Protein AF-A0A4U8SG34-F1 (afdb_monomer_lite)

Foldseek 3Di:
DVVVVVVVVVVVCVVCVVVCQCPDCPHPNNVVVVVVVVVVLVVQLVVLVVQLVVLVVVLVVLVVVVVVCVVPPVPVCVVCVVVSVVVNVVSVVSNVVSVVSD

pLDDT: mean 81.45, std 9.04, range [54.28, 91.81]

Secondary structure (DSSP, 8-state):
-HHHHHHHHHHHHHHHHHHHHHHSTTSHHHHHHHHHHHHHHHHHHHHHHHHHHHHHHHHHHHHHHHHHHHHH-HHHHHHTHHHHHHHHHHHHHHHHHHHHH-

Structure (mmCIF, N/CA/C/O backbone):
data_AF-A0A4U8SG34-F1
#
_entry.id   AF-A0A4U8SG34-F1
#
loop_
_atom_site.group_PDB
_atom_site.id
_atom_site.type_symbol
_atom_site.label_atom_id
_atom_site.label_alt_id
_atom_site.label_comp_id
_atom_site.label_asym_id
_atom_site.label_entity_id
_atom_site.label_seq_id
_atom_site.pdbx_PDB_ins_code
_atom_site.Cartn_x
_atom_site.Cartn_y
_atom_site.Cartn_z
_atom_site.occupancy
_atom_site.B_iso_or_equiv
_atom_site.auth_seq_id
_atom_site.auth_comp_id
_atom_site.auth_asym_id
_atom_site.auth_atom_id
_atom_site.pdbx_PDB_model_num
ATOM 1 N N . MET A 1 1 ? 45.238 21.003 -37.974 1.00 54.28 1 MET A N 1
ATOM 2 C CA . MET A 1 1 ? 44.381 21.051 -36.763 1.00 54.28 1 MET A CA 1
ATOM 3 C C . MET A 1 1 ? 43.130 20.172 -36.872 1.00 54.28 1 MET A C 1
ATOM 5 O O . MET A 1 1 ? 42.900 19.390 -35.958 1.00 54.28 1 MET A O 1
ATOM 9 N N . LEU A 1 2 ? 42.389 20.201 -37.993 1.00 60.09 2 LEU A N 1
ATOM 10 C CA . LEU A 1 2 ? 41.165 19.399 -38.204 1.00 60.09 2 LEU A CA 1
ATOM 11 C C . LEU A 1 2 ? 41.319 17.884 -37.970 1.00 60.09 2 LEU A C 1
ATOM 13 O O . LEU A 1 2 ? 40.472 17.285 -37.318 1.00 60.09 2 LEU A O 1
ATOM 17 N N . LYS A 1 3 ? 42.415 17.267 -38.438 1.00 61.22 3 LYS A N 1
ATOM 18 C CA . LYS A 1 3 ? 42.637 15.812 -38.295 1.00 61.22 3 LYS A CA 1
ATOM 19 C C . LYS A 1 3 ? 42.696 15.339 -36.833 1.00 61.22 3 LYS A C 1
ATOM 21 O O . LYS A 1 3 ? 42.204 14.262 -36.528 1.00 61.22 3 LYS A O 1
ATOM 26 N N . LYS A 1 4 ? 43.241 16.150 -35.913 1.00 65.25 4 LYS A N 1
ATOM 27 C CA . LYS A 1 4 ? 43.287 15.819 -34.473 1.00 65.25 4 LYS A CA 1
ATOM 28 C C . LYS A 1 4 ? 41.912 15.926 -33.809 1.00 65.25 4 LYS A C 1
ATOM 30 O O . LYS A 1 4 ? 41.624 15.161 -32.897 1.00 65.25 4 LYS A O 1
ATOM 35 N N . ILE A 1 5 ? 41.077 16.860 -34.261 1.00 72.00 5 ILE A N 1
ATOM 36 C CA . ILE A 1 5 ? 39.708 17.040 -33.757 1.00 72.00 5 ILE A CA 1
ATOM 37 C C . ILE A 1 5 ? 38.822 15.891 -34.244 1.00 72.00 5 ILE A C 1
ATOM 39 O O . ILE A 1 5 ? 38.146 15.269 -33.434 1.00 72.00 5 ILE A O 1
ATOM 43 N N . TRP A 1 6 ? 38.919 15.528 -35.525 1.00 74.06 6 TRP A N 1
ATOM 44 C CA . TRP A 1 6 ? 38.229 14.362 -36.083 1.00 74.06 6 TRP A CA 1
ATOM 45 C C . TRP A 1 6 ? 38.628 13.054 -35.398 1.00 74.06 6 TRP A C 1
ATOM 47 O O . TRP A 1 6 ? 37.767 12.240 -35.077 1.00 74.06 6 TRP A O 1
ATOM 57 N N . PHE A 1 7 ? 39.916 12.882 -35.093 1.00 77.88 7 PHE A N 1
ATOM 58 C CA . PHE A 1 7 ? 40.383 11.715 -34.352 1.00 77.88 7 PHE A CA 1
ATOM 59 C C . PHE A 1 7 ? 39.781 11.655 -32.940 1.00 77.88 7 PHE A C 1
ATOM 61 O O . PHE A 1 7 ? 39.258 10.615 -32.551 1.00 77.88 7 PHE A O 1
ATOM 68 N N . LYS A 1 8 ? 39.768 12.779 -32.206 1.00 74.31 8 LYS A N 1
ATOM 69 C CA . LYS A 1 8 ? 39.152 12.867 -30.871 1.00 74.31 8 LYS A CA 1
ATOM 70 C C . LYS A 1 8 ? 37.652 12.573 -30.889 1.00 74.31 8 LYS A C 1
ATOM 72 O O . LYS A 1 8 ? 37.189 11.847 -30.021 1.00 74.31 8 LYS A O 1
ATOM 77 N N . VAL A 1 9 ? 36.914 13.091 -31.872 1.00 78.25 9 VAL A N 1
ATOM 78 C CA . VAL A 1 9 ? 35.473 12.820 -32.019 1.00 78.25 9 VAL A CA 1
ATOM 79 C C . VAL A 1 9 ? 35.227 11.350 -32.361 1.00 78.25 9 VAL A C 1
ATOM 81 O O . VAL A 1 9 ? 34.366 10.730 -31.744 1.00 78.25 9 VAL A O 1
ATOM 84 N N . SER A 1 10 ? 36.021 10.759 -33.264 1.00 74.88 10 SER A N 1
ATOM 85 C CA . SER A 1 10 ? 35.892 9.331 -33.589 1.00 74.88 10 SER A CA 1
ATOM 86 C C . SER A 1 10 ? 36.197 8.435 -32.388 1.00 74.88 10 SER A C 1
ATOM 88 O O . SER A 1 10 ? 35.493 7.460 -32.164 1.00 74.88 10 SER A O 1
ATOM 90 N N . LEU A 1 11 ? 37.185 8.807 -31.566 1.00 77.00 11 LEU A N 1
ATOM 91 C CA . LEU A 1 11 ? 37.582 8.052 -30.381 1.00 77.00 11 LEU A CA 1
ATOM 92 C C . LEU A 1 11 ? 36.519 8.149 -29.279 1.00 77.00 11 LEU A C 1
ATOM 94 O O . LEU A 1 11 ? 36.226 7.158 -28.619 1.00 77.00 11 LEU A O 1
ATOM 98 N N . LEU A 1 12 ? 35.869 9.308 -29.142 1.00 76.38 12 LEU A N 1
ATOM 99 C CA . LEU A 1 12 ? 34.709 9.483 -28.266 1.00 76.38 12 LEU A CA 1
ATOM 100 C C . LEU A 1 12 ? 33.528 8.615 -28.719 1.00 76.38 12 LEU A C 1
ATOM 102 O O . LEU A 1 12 ? 32.886 7.980 -27.890 1.00 76.38 12 LEU A O 1
ATOM 106 N N . PHE A 1 13 ? 33.269 8.532 -30.024 1.00 76.56 13 PHE A N 1
ATOM 107 C CA . PHE A 1 13 ? 32.223 7.662 -30.564 1.00 76.56 13 PHE A CA 1
A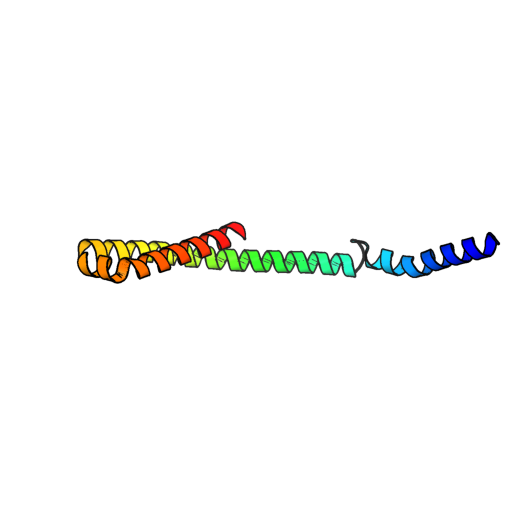TOM 108 C C . PHE A 1 13 ? 32.531 6.178 -30.320 1.00 76.56 13 PHE A C 1
ATOM 110 O O . PHE A 1 13 ? 31.665 5.437 -29.868 1.00 76.56 13 PHE A O 1
ATOM 117 N N . LEU A 1 14 ? 33.778 5.759 -30.542 1.00 75.44 14 LEU A N 1
ATOM 118 C CA . LEU A 1 14 ? 34.221 4.370 -30.387 1.00 75.44 14 LEU A CA 1
ATOM 119 C C . LEU A 1 14 ? 34.164 3.897 -28.926 1.00 75.44 14 LEU A C 1
ATOM 121 O O . LEU A 1 14 ? 33.798 2.757 -28.663 1.00 75.44 14 LEU A O 1
ATOM 125 N N . VAL A 1 15 ? 34.459 4.784 -27.971 1.00 75.62 15 VAL A N 1
ATOM 126 C CA . VAL A 1 15 ? 34.377 4.486 -26.530 1.00 75.62 15 VAL A CA 1
ATOM 127 C C . VAL A 1 15 ? 32.930 4.454 -26.022 1.00 75.62 15 VAL A C 1
ATOM 129 O O . VAL A 1 15 ? 32.621 3.684 -25.117 1.00 75.62 15 VAL A O 1
ATOM 132 N N . ASN A 1 16 ? 32.023 5.244 -26.605 1.00 71.62 16 ASN A N 1
ATOM 133 C CA . ASN A 1 16 ? 30.615 5.290 -26.186 1.00 71.62 16 ASN A CA 1
ATOM 134 C C . ASN A 1 16 ? 29.711 4.289 -26.927 1.00 71.62 16 ASN A C 1
ATOM 136 O O . ASN A 1 16 ? 28.605 4.010 -26.470 1.00 71.62 16 ASN A O 1
ATOM 140 N N . MET A 1 17 ? 30.167 3.712 -28.040 1.00 70.00 17 MET A N 1
ATOM 141 C CA . MET A 1 17 ? 29.405 2.730 -28.817 1.00 70.00 17 MET A CA 1
ATOM 142 C C . MET A 1 17 ? 29.061 1.449 -28.027 1.00 70.00 17 MET A C 1
ATOM 144 O O . MET A 1 17 ? 27.914 1.012 -28.117 1.00 70.00 17 MET A O 1
ATOM 148 N N . PRO A 1 18 ? 29.959 0.866 -27.202 1.00 68.94 18 PRO A N 1
ATOM 149 C CA . PRO A 1 18 ? 29.610 -0.268 -26.348 1.00 68.94 18 PRO A CA 1
ATOM 150 C C . PRO A 1 18 ? 28.547 0.105 -25.311 1.00 68.94 18 PRO A C 1
ATOM 152 O O . PRO A 1 18 ? 27.582 -0.629 -25.143 1.00 68.94 18 PRO A O 1
ATOM 155 N N . LEU A 1 19 ? 28.666 1.273 -24.669 1.00 68.12 19 LEU A N 1
ATOM 156 C CA . LEU A 1 19 ? 27.670 1.779 -23.715 1.00 68.12 19 LEU A CA 1
ATOM 157 C C . LEU A 1 19 ? 26.294 1.953 -24.367 1.00 68.12 19 LEU A C 1
ATOM 159 O O . LEU A 1 19 ? 25.294 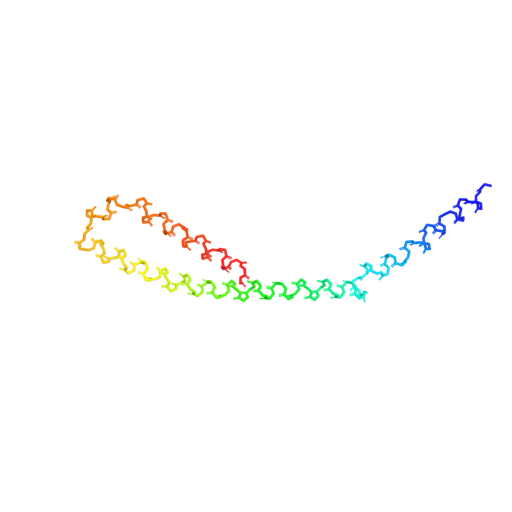1.534 -23.796 1.00 68.12 19 LEU A O 1
ATOM 163 N N . ALA A 1 20 ? 26.242 2.503 -25.581 1.00 69.19 20 ALA A N 1
ATOM 164 C CA . ALA A 1 20 ? 25.002 2.635 -26.340 1.00 69.19 20 ALA A CA 1
ATOM 165 C C . ALA A 1 20 ? 24.410 1.270 -26.741 1.00 69.19 20 ALA A C 1
ATOM 167 O O . ALA A 1 20 ? 23.197 1.086 -26.674 1.00 69.19 20 ALA A O 1
ATOM 168 N N . LEU A 1 21 ? 25.251 0.294 -27.098 1.00 64.56 21 LEU A N 1
ATOM 169 C CA . LEU A 1 21 ? 24.830 -1.074 -27.420 1.00 64.56 21 LEU A CA 1
ATOM 170 C C . LEU A 1 21 ? 24.342 -1.853 -26.193 1.00 64.56 21 LEU A C 1
ATOM 172 O O . LEU A 1 21 ? 23.417 -2.641 -26.331 1.00 64.56 21 LEU A O 1
ATOM 176 N N . PHE A 1 22 ? 24.910 -1.625 -25.005 1.00 64.62 22 PHE A N 1
ATOM 177 C CA . PHE A 1 22 ? 24.457 -2.226 -23.741 1.00 64.62 22 PHE A CA 1
ATOM 178 C C . PHE A 1 22 ? 23.281 -1.484 -23.092 1.00 64.62 22 PHE A C 1
ATOM 180 O O . PHE A 1 22 ? 22.597 -2.051 -22.249 1.00 64.62 22 PHE A O 1
ATOM 187 N N . ALA A 1 23 ? 23.035 -0.228 -23.465 1.00 62.69 23 ALA A N 1
ATOM 188 C CA . ALA A 1 23 ? 21.870 0.539 -23.026 1.00 62.69 23 ALA A CA 1
ATOM 189 C C . ALA A 1 23 ? 20.673 0.406 -23.983 1.00 62.69 23 ALA A C 1
ATOM 191 O O . ALA A 1 23 ? 19.556 0.781 -23.629 1.00 62.69 23 ALA A O 1
ATOM 192 N N . ALA A 1 24 ? 20.880 -0.122 -25.193 1.00 66.19 24 ALA A N 1
ATOM 193 C CA . ALA A 1 24 ? 19.802 -0.394 -26.132 1.00 66.19 24 ALA A CA 1
ATOM 194 C C . ALA A 1 24 ? 18.826 -1.427 -25.546 1.00 66.19 24 ALA A C 1
ATOM 196 O O . ALA A 1 24 ? 19.240 -2.403 -24.922 1.00 66.19 24 ALA A O 1
ATOM 197 N N . ASN A 1 25 ? 17.526 -1.240 -25.778 1.00 58.69 25 ASN A N 1
ATOM 198 C CA . ASN A 1 25 ? 16.473 -2.089 -25.206 1.00 58.69 25 ASN A CA 1
ATOM 199 C C . ASN A 1 25 ? 16.597 -3.575 -25.607 1.00 58.69 25 ASN A C 1
ATOM 201 O O . ASN A 1 25 ? 16.153 -4.459 -24.883 1.00 58.69 25 ASN A O 1
ATOM 205 N N . ASP A 1 26 ? 17.240 -3.849 -26.746 1.00 63.78 26 ASP A N 1
ATOM 206 C CA . ASP A 1 26 ? 17.459 -5.199 -27.279 1.00 63.78 26 ASP A CA 1
ATOM 207 C C . ASP A 1 26 ? 18.731 -5.884 -26.726 1.00 63.78 26 ASP A C 1
ATOM 209 O O . ASP A 1 26 ? 19.008 -7.057 -26.993 1.00 63.78 26 ASP A O 1
ATOM 213 N N . SER A 1 27 ? 19.512 -5.152 -25.927 1.00 70.44 27 SER A N 1
ATOM 214 C CA . SER A 1 27 ? 20.690 -5.662 -25.228 1.00 70.44 27 SER A CA 1
ATOM 215 C C . SER A 1 27 ? 20.308 -6.557 -24.046 1.00 70.44 27 SER A C 1
ATOM 217 O O . SER A 1 27 ? 19.193 -6.495 -23.527 1.00 70.44 27 SER A O 1
ATOM 219 N N . ALA A 1 28 ? 21.257 -7.363 -23.564 1.00 72.38 28 ALA A N 1
ATOM 220 C CA . ALA A 1 28 ? 21.047 -8.214 -22.391 1.00 72.38 28 ALA A CA 1
ATOM 221 C C . ALA A 1 28 ? 20.603 -7.421 -21.142 1.00 72.38 28 ALA A C 1
ATOM 223 O O . ALA A 1 28 ? 19.769 -7.899 -20.379 1.00 72.38 28 ALA A O 1
ATOM 224 N N . LEU A 1 29 ? 21.107 -6.194 -20.964 1.00 73.44 29 LEU A N 1
ATOM 225 C CA . LEU A 1 29 ? 20.744 -5.304 -19.855 1.00 73.44 29 LEU A CA 1
ATOM 226 C C . LEU A 1 29 ? 19.350 -4.686 -20.031 1.00 73.44 29 LEU A C 1
ATOM 228 O O . LEU A 1 29 ? 18.600 -4.606 -19.061 1.00 73.44 29 LEU A O 1
ATOM 232 N N . GLY A 1 30 ? 18.983 -4.296 -21.256 1.00 72.00 30 GLY A N 1
ATOM 233 C CA . GLY A 1 30 ? 17.638 -3.804 -21.577 1.00 72.00 30 GLY A CA 1
ATOM 234 C C . GLY A 1 30 ? 16.566 -4.876 -21.370 1.00 72.00 30 GLY A C 1
ATOM 235 O O . GLY A 1 30 ? 15.560 -4.629 -20.706 1.00 72.00 30 GLY A O 1
ATOM 236 N N . LYS A 1 31 ? 16.834 -6.103 -21.834 1.00 79.25 31 LYS A N 1
ATOM 237 C CA . LYS A 1 31 ? 15.958 -7.269 -21.628 1.00 79.25 31 LYS A CA 1
ATOM 238 C C . LYS A 1 31 ? 15.843 -7.652 -20.159 1.00 79.25 31 LYS A C 1
ATOM 240 O O . LYS A 1 31 ? 14.732 -7.871 -19.690 1.00 79.25 31 LYS A O 1
ATOM 245 N N . PHE A 1 32 ? 16.956 -7.669 -19.423 1.00 78.06 32 PHE A N 1
ATOM 246 C CA . PHE A 1 32 ? 16.941 -7.919 -17.981 1.00 78.06 32 PHE A CA 1
ATOM 247 C C . PHE A 1 32 ? 16.124 -6.864 -17.231 1.00 78.06 32 PHE A C 1
ATOM 249 O O . PHE A 1 32 ? 15.288 -7.218 -16.408 1.00 78.06 32 PHE A O 1
ATOM 256 N N . LYS A 1 33 ? 16.310 -5.576 -17.544 1.00 79.75 33 LYS A N 1
ATOM 257 C CA . LYS A 1 33 ? 15.529 -4.492 -16.940 1.00 79.75 33 LYS A CA 1
ATOM 258 C C . LYS A 1 33 ? 14.037 -4.631 -17.252 1.00 79.75 33 LYS A C 1
ATOM 260 O O . LYS A 1 33 ? 13.233 -4.541 -16.334 1.00 79.75 33 LYS A O 1
ATOM 265 N N . GLY A 1 34 ? 13.672 -4.898 -18.506 1.00 80.94 34 GLY A N 1
ATOM 266 C CA . GLY A 1 34 ? 12.273 -5.086 -18.898 1.00 80.94 34 GLY A CA 1
ATOM 267 C C . GLY A 1 34 ? 11.623 -6.300 -18.226 1.00 80.94 34 GLY A C 1
ATOM 268 O O . GLY A 1 34 ? 10.494 -6.206 -17.751 1.00 80.94 34 GLY A O 1
ATOM 269 N N . GLN A 1 35 ? 12.342 -7.423 -18.122 1.00 84.06 35 GLN A N 1
ATOM 270 C CA . GLN A 1 35 ? 11.872 -8.608 -17.396 1.00 84.06 35 GLN A CA 1
ATOM 271 C C . GLN A 1 35 ? 11.747 -8.347 -15.894 1.00 84.06 35 GLN A C 1
ATOM 273 O O . GLN A 1 35 ? 10.750 -8.733 -15.297 1.00 84.06 35 GLN A O 1
ATOM 278 N N . PHE A 1 36 ? 12.715 -7.654 -15.295 1.00 83.69 36 PHE A N 1
ATOM 279 C CA . PHE A 1 36 ? 12.670 -7.274 -13.886 1.00 83.69 36 PHE A CA 1
ATOM 280 C C . PHE A 1 36 ? 11.489 -6.347 -13.585 1.00 83.69 36 PHE A C 1
ATOM 282 O O . PHE A 1 36 ? 10.750 -6.594 -12.639 1.00 83.69 36 PHE A O 1
ATOM 289 N N . GLU A 1 37 ? 11.273 -5.311 -14.398 1.00 86.25 37 GLU A N 1
ATOM 290 C CA . GLU A 1 37 ? 10.126 -4.409 -14.248 1.00 86.25 37 GLU A CA 1
ATOM 291 C C . GLU A 1 37 ? 8.804 -5.169 -14.397 1.00 86.25 37 GLU A C 1
ATOM 293 O O . GLU A 1 37 ? 7.907 -4.985 -13.581 1.00 86.25 37 GLU A O 1
ATOM 298 N N . THR A 1 38 ? 8.715 -6.087 -15.364 1.00 87.25 38 THR A N 1
ATOM 299 C CA . THR A 1 38 ? 7.527 -6.932 -15.563 1.00 87.25 38 THR A CA 1
ATOM 300 C C . THR A 1 38 ? 7.253 -7.816 -14.346 1.00 87.25 38 THR A C 1
ATOM 302 O O . THR A 1 38 ? 6.130 -7.848 -13.853 1.00 87.25 38 THR A O 1
ATOM 305 N N . GLU A 1 39 ? 8.271 -8.496 -13.819 1.00 85.88 39 GLU A N 1
ATOM 306 C CA . GLU A 1 39 ? 8.118 -9.394 -12.670 1.00 85.88 39 GLU A CA 1
ATOM 307 C C . GLU A 1 39 ? 7.768 -8.628 -11.388 1.00 85.88 39 GLU A C 1
ATOM 309 O O . GLU A 1 39 ? 6.924 -9.064 -10.603 1.00 85.88 39 GLU A O 1
ATOM 314 N N . VAL A 1 40 ? 8.370 -7.450 -11.191 1.00 85.62 40 VAL A N 1
ATOM 315 C CA . VAL A 1 40 ? 8.042 -6.553 -10.076 1.00 85.62 40 VAL A CA 1
ATOM 316 C C . VAL A 1 40 ? 6.604 -6.057 -10.189 1.00 85.62 40 VAL A C 1
ATOM 318 O O . VAL A 1 40 ? 5.886 -6.077 -9.190 1.00 85.62 40 VAL A O 1
ATOM 321 N N . THR A 1 41 ? 6.154 -5.645 -11.377 1.00 88.19 41 THR A N 1
ATOM 322 C CA . THR A 1 41 ? 4.766 -5.213 -11.592 1.00 88.19 41 THR A CA 1
ATOM 323 C C . THR A 1 41 ? 3.780 -6.358 -11.376 1.00 88.19 41 THR A C 1
ATOM 325 O O . THR A 1 41 ? 2.783 -6.155 -10.687 1.00 88.19 41 THR A O 1
ATOM 328 N N . ASN A 1 42 ? 4.073 -7.561 -11.873 1.00 87.31 42 ASN A N 1
ATOM 329 C CA . ASN A 1 42 ? 3.227 -8.739 -11.665 1.00 87.31 42 ASN A CA 1
ATOM 330 C C . ASN A 1 42 ? 3.134 -9.102 -10.179 1.00 87.31 42 ASN A C 1
ATOM 332 O O . ASN A 1 42 ? 2.039 -9.238 -9.644 1.00 87.31 42 ASN A O 1
ATOM 336 N N . THR A 1 43 ? 4.271 -9.152 -9.480 1.00 84.94 43 THR A N 1
ATOM 337 C CA . THR A 1 43 ? 4.312 -9.435 -8.037 1.00 84.94 43 THR A CA 1
ATOM 338 C C . THR A 1 43 ? 3.557 -8.371 -7.237 1.00 84.94 43 THR A C 1
ATOM 340 O O . THR A 1 43 ? 2.818 -8.690 -6.306 1.00 84.94 43 THR A O 1
ATOM 343 N N . ALA A 1 44 ? 3.719 -7.093 -7.592 1.00 82.69 44 ALA A N 1
ATOM 344 C CA . ALA A 1 44 ? 2.998 -6.001 -6.946 1.00 82.69 44 ALA A CA 1
ATOM 345 C C . ALA A 1 44 ? 1.483 -6.101 -7.180 1.00 82.69 44 ALA A C 1
ATOM 347 O O . ALA A 1 44 ? 0.715 -5.879 -6.243 1.00 82.69 44 ALA A O 1
ATOM 348 N N . SER A 1 45 ? 1.063 -6.472 -8.392 1.00 87.06 45 SER A N 1
ATOM 349 C CA . SER A 1 45 ? -0.343 -6.680 -8.749 1.00 87.06 45 SER A CA 1
ATOM 350 C C . SER A 1 45 ? -0.953 -7.868 -7.995 1.00 87.06 45 SER A C 1
ATOM 352 O O . SER A 1 45 ? -2.030 -7.737 -7.413 1.00 87.06 45 SER A O 1
ATOM 354 N N . ASP A 1 46 ? -0.232 -8.986 -7.886 1.00 87.62 46 ASP A N 1
ATOM 355 C CA . ASP A 1 46 ? -0.674 -10.161 -7.126 1.00 87.62 46 ASP A CA 1
ATOM 356 C C . ASP A 1 46 ? -0.850 -9.840 -5.638 1.00 87.62 46 ASP A C 1
ATOM 358 O O . ASP A 1 46 ? -1.889 -10.141 -5.041 1.00 87.62 46 ASP A O 1
ATOM 362 N N . ILE A 1 47 ? 0.129 -9.158 -5.032 1.00 86.81 47 ILE A N 1
ATOM 363 C CA . ILE A 1 47 ? 0.038 -8.714 -3.635 1.00 86.81 47 ILE A CA 1
ATOM 364 C C . ILE A 1 47 ? -1.138 -7.751 -3.460 1.00 86.81 47 ILE A C 1
ATOM 366 O O . ILE A 1 47 ? -1.909 -7.886 -2.506 1.00 86.81 47 ILE A O 1
ATOM 370 N N . ALA A 1 48 ? -1.311 -6.796 -4.374 1.00 86.88 48 ALA A N 1
ATOM 371 C CA . ALA A 1 48 ? -2.425 -5.860 -4.326 1.00 86.88 48 ALA A CA 1
ATOM 372 C C . ALA A 1 48 ? -3.775 -6.581 -4.414 1.00 86.88 48 ALA A C 1
ATOM 374 O O . ALA A 1 48 ? -4.675 -6.273 -3.632 1.00 86.88 48 ALA A O 1
ATOM 375 N N . SER A 1 49 ? -3.896 -7.590 -5.281 1.00 87.56 49 SER A N 1
ATOM 376 C CA . SER A 1 49 ? -5.078 -8.449 -5.409 1.00 87.56 49 SER A CA 1
ATOM 377 C C . SER A 1 49 ? -5.415 -9.158 -4.097 1.00 87.56 49 SER A C 1
ATOM 379 O O . SER A 1 49 ? -6.548 -9.069 -3.609 1.00 87.56 49 SER A O 1
ATOM 381 N N . MET A 1 50 ? -4.420 -9.772 -3.451 1.00 87.62 50 MET A N 1
ATOM 382 C CA . MET A 1 50 ? -4.600 -10.419 -2.147 1.00 87.62 50 MET A CA 1
ATOM 383 C C . MET A 1 50 ? -5.040 -9.425 -1.066 1.00 87.62 50 MET A C 1
ATOM 385 O O . MET A 1 50 ? -5.973 -9.704 -0.307 1.00 87.62 50 MET A O 1
ATOM 389 N N . VAL A 1 51 ? -4.409 -8.248 -1.012 1.00 88.38 51 VAL A N 1
ATOM 390 C CA . VAL A 1 51 ? -4.763 -7.184 -0.061 1.00 88.38 51 VAL A CA 1
ATOM 391 C C . VAL A 1 51 ? -6.183 -6.680 -0.311 1.00 88.38 51 VAL A C 1
ATOM 393 O O . VAL A 1 51 ? -6.941 -6.523 0.643 1.00 88.38 51 VAL A O 1
ATOM 396 N N . ASN A 1 52 ? -6.586 -6.481 -1.565 1.00 88.88 52 ASN A N 1
ATOM 397 C CA . ASN A 1 52 ? -7.928 -6.018 -1.908 1.00 88.88 52 ASN A CA 1
ATOM 398 C C . ASN A 1 52 ? -9.010 -7.006 -1.444 1.00 88.88 52 ASN A C 1
ATOM 400 O O . ASN A 1 52 ? -10.012 -6.592 -0.855 1.00 88.88 52 ASN A O 1
ATOM 404 N N . ILE A 1 53 ? -8.801 -8.311 -1.649 1.00 88.94 53 ILE A N 1
ATOM 405 C CA . ILE A 1 53 ? -9.724 -9.353 -1.168 1.00 88.94 53 ILE A CA 1
ATOM 406 C C . ILE A 1 53 ? -9.802 -9.324 0.362 1.00 88.94 53 ILE A C 1
ATOM 408 O O . ILE A 1 53 ? -10.897 -9.282 0.927 1.00 88.94 53 ILE A O 1
ATOM 412 N N . PHE A 1 54 ? -8.655 -9.287 1.040 1.00 88.88 54 PHE A N 1
ATOM 413 C CA . PHE A 1 54 ? -8.586 -9.262 2.500 1.00 88.88 54 PHE A CA 1
ATOM 414 C C . PHE A 1 54 ? -9.290 -8.036 3.098 1.00 88.88 54 PHE A C 1
ATOM 416 O O . PHE A 1 54 ? -10.129 -8.165 3.992 1.00 88.88 54 PHE A O 1
ATOM 423 N N . VAL A 1 55 ? -9.006 -6.847 2.563 1.00 90.69 55 VAL A N 1
ATOM 424 C CA . VAL A 1 55 ? -9.615 -5.587 3.003 1.00 90.69 55 VAL A CA 1
ATOM 425 C C . VAL A 1 55 ? -11.107 -5.560 2.701 1.00 90.69 55 VAL A C 1
ATOM 427 O O . VAL A 1 55 ? -11.868 -5.052 3.517 1.00 90.69 55 VAL A O 1
ATOM 430 N N . SER A 1 56 ? -11.553 -6.144 1.587 1.00 87.44 56 SER A N 1
ATOM 431 C CA . SER A 1 56 ? -12.982 -6.239 1.269 1.00 87.44 56 SER A CA 1
ATOM 432 C C . SER A 1 56 ? -13.729 -7.092 2.298 1.00 87.44 56 SER A C 1
ATOM 434 O O . SER A 1 56 ? -14.764 -6.670 2.813 1.00 87.44 56 SER A O 1
ATOM 436 N N . VAL A 1 57 ? -13.184 -8.256 2.668 1.00 91.75 57 VAL A N 1
ATOM 437 C CA . VAL A 1 57 ? -13.787 -9.135 3.686 1.00 91.75 57 VAL A CA 1
ATOM 438 C C . VAL A 1 57 ? -13.814 -8.455 5.057 1.00 91.75 57 VAL A C 1
ATOM 440 O O . VAL A 1 57 ? -14.856 -8.431 5.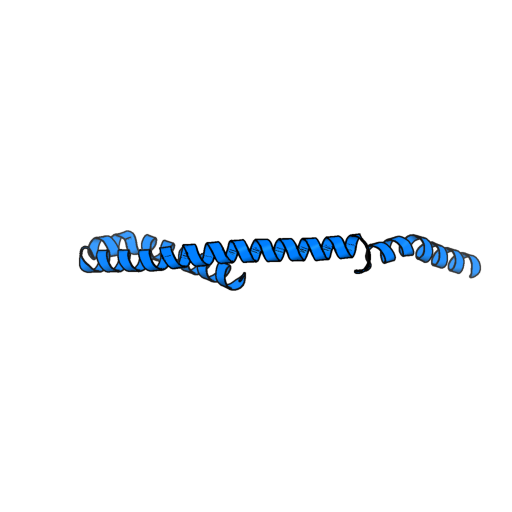717 1.00 91.75 57 VAL A O 1
ATOM 443 N N . ILE A 1 58 ? -12.697 -7.852 5.475 1.00 91.38 58 ILE A N 1
ATOM 444 C CA . ILE A 1 58 ? -12.614 -7.142 6.760 1.00 91.38 58 ILE A CA 1
ATOM 445 C C . ILE A 1 58 ? -13.507 -5.908 6.776 1.00 91.38 58 ILE A C 1
ATOM 447 O O . ILE A 1 58 ? -14.154 -5.646 7.784 1.00 91.38 58 ILE A O 1
ATOM 451 N N . GLY A 1 59 ? -13.580 -5.162 5.678 1.00 89.50 59 GLY A N 1
ATOM 452 C CA . GLY A 1 59 ? -14.431 -3.983 5.558 1.00 89.50 59 GLY A CA 1
ATOM 453 C C . GLY A 1 59 ? -15.909 -4.329 5.724 1.00 89.50 59 GLY A C 1
ATOM 454 O O . GLY A 1 59 ? -16.619 -3.646 6.461 1.00 89.50 59 GLY A O 1
ATOM 455 N N . ILE A 1 60 ? -16.366 -5.429 5.118 1.00 90.38 60 ILE A N 1
ATOM 456 C CA . ILE A 1 60 ? -17.742 -5.918 5.295 1.00 90.38 60 ILE A CA 1
ATOM 457 C C . ILE A 1 60 ? -17.983 -6.324 6.755 1.00 90.38 60 ILE A C 1
ATOM 459 O O . ILE A 1 60 ? -18.968 -5.892 7.352 1.00 90.38 60 ILE A O 1
ATOM 463 N N . LEU A 1 61 ? -17.072 -7.094 7.363 1.00 91.62 61 LEU A N 1
ATOM 464 C CA . LEU A 1 61 ? -17.166 -7.471 8.781 1.00 91.62 61 LEU A CA 1
ATOM 465 C C . LEU A 1 61 ? -17.191 -6.250 9.708 1.00 91.62 61 LEU A C 1
ATOM 467 O O . LEU A 1 61 ? -17.970 -6.210 10.659 1.00 91.62 61 LEU A O 1
ATOM 471 N N . TRP A 1 62 ? -16.379 -5.237 9.416 1.00 91.62 62 TRP A N 1
ATOM 472 C CA . TRP A 1 62 ? -16.317 -3.992 10.174 1.00 91.62 62 TRP A CA 1
ATOM 473 C C . TRP A 1 62 ? -17.657 -3.251 10.160 1.00 91.62 62 TRP A C 1
ATOM 475 O O . TRP A 1 62 ? -18.134 -2.824 11.212 1.00 91.62 62 TRP A O 1
ATOM 485 N N . LEU A 1 63 ? -18.320 -3.171 9.002 1.00 89.94 63 LEU A N 1
ATOM 486 C CA . LEU A 1 63 ? -19.660 -2.586 8.899 1.00 89.94 63 LEU A CA 1
ATOM 487 C C . LEU A 1 63 ? -20.699 -3.368 9.709 1.00 89.94 63 LEU A C 1
ATOM 489 O O . LEU A 1 63 ? -21.525 -2.756 10.386 1.00 89.94 63 LEU A O 1
ATOM 493 N N . VAL A 1 64 ? -20.637 -4.703 9.694 1.00 91.69 64 VAL A N 1
ATOM 494 C CA . VAL A 1 64 ? -21.532 -5.552 10.500 1.00 91.69 64 VAL A CA 1
ATOM 495 C C . VAL A 1 64 ? -21.334 -5.284 11.995 1.00 91.69 64 VAL A C 1
ATOM 497 O O . VAL A 1 64 ? -22.311 -5.100 12.720 1.00 91.69 64 VAL A O 1
ATOM 500 N N . ILE A 1 65 ? -20.084 -5.191 12.459 1.00 89.38 65 ILE A N 1
ATOM 501 C CA . ILE A 1 65 ? -19.768 -4.883 13.862 1.00 89.38 65 ILE A CA 1
ATOM 502 C C . ILE A 1 65 ? -20.310 -3.504 14.253 1.00 89.38 65 ILE A C 1
ATOM 504 O O . ILE A 1 65 ? -20.945 -3.372 15.300 1.00 89.38 65 ILE A O 1
ATOM 508 N N . LEU A 1 66 ? -20.111 -2.485 13.413 1.00 89.31 66 LEU A N 1
ATOM 509 C CA . LEU A 1 66 ? -20.646 -1.147 13.670 1.00 89.31 66 LEU A CA 1
ATOM 510 C C . LEU A 1 66 ? -22.172 -1.145 13.749 1.00 89.31 66 LEU A C 1
ATOM 512 O O . LEU A 1 66 ? -22.729 -0.501 14.636 1.00 89.31 66 LEU A O 1
ATOM 516 N N . PHE A 1 67 ? -22.846 -1.900 12.882 1.00 87.88 67 PHE A N 1
ATOM 517 C CA . PHE A 1 67 ? -24.304 -1.999 12.887 1.00 87.88 67 PHE A CA 1
ATOM 518 C C . PHE A 1 67 ? -24.837 -2.618 14.186 1.00 87.88 67 PHE A C 1
ATOM 520 O O . PHE A 1 67 ? -25.784 -2.105 14.785 1.00 87.88 67 PHE A O 1
ATOM 527 N N . ILE A 1 68 ? -24.180 -3.675 14.672 1.00 88.88 68 ILE A N 1
ATOM 528 C CA . ILE A 1 68 ? -24.509 -4.310 15.954 1.00 88.88 68 ILE A CA 1
ATOM 529 C C . ILE A 1 68 ? -24.284 -3.320 17.106 1.00 88.88 68 ILE A C 1
ATOM 531 O O . ILE A 1 68 ? -25.162 -3.134 17.948 1.00 88.88 68 ILE A O 1
ATOM 535 N N . ILE A 1 69 ? -23.139 -2.634 17.144 1.00 86.88 69 ILE A N 1
ATOM 536 C CA . ILE A 1 69 ? -22.834 -1.681 18.223 1.00 86.88 69 ILE A CA 1
ATOM 537 C C . ILE A 1 69 ? -23.826 -0.508 18.223 1.00 86.88 69 ILE A C 1
ATOM 539 O O . ILE A 1 69 ? -24.266 -0.097 19.294 1.00 86.88 69 ILE A O 1
ATOM 543 N N . VAL A 1 70 ? -24.231 -0.006 17.053 1.00 86.19 70 VAL A N 1
ATOM 544 C CA . VAL A 1 70 ? -25.258 1.043 16.929 1.00 86.19 70 VAL A CA 1
ATOM 545 C C . VAL A 1 70 ? -26.587 0.614 17.543 1.00 86.19 70 VAL A C 1
ATOM 547 O O . VAL A 1 70 ? -27.202 1.414 18.248 1.00 86.19 70 VAL A O 1
ATOM 550 N N . MET A 1 71 ? -27.034 -0.618 17.280 1.00 85.56 71 MET A N 1
ATOM 551 C CA . MET A 1 71 ? -28.328 -1.100 17.771 1.00 85.56 71 MET A CA 1
ATOM 552 C C . MET A 1 71 ? -28.341 -1.364 19.275 1.00 85.56 71 MET A C 1
ATOM 554 O O . MET A 1 71 ? -29.348 -1.093 19.924 1.00 85.56 71 MET A O 1
ATOM 558 N N . PHE A 1 72 ? -27.245 -1.875 19.836 1.00 86.62 72 PHE A N 1
ATOM 559 C CA . PHE A 1 72 ? -27.227 -2.332 21.229 1.00 86.62 72 PHE A CA 1
ATOM 560 C C . PHE A 1 72 ? -26.526 -1.380 22.199 1.00 86.62 72 PHE A C 1
ATOM 562 O O . PHE A 1 72 ? -26.740 -1.486 23.403 1.00 86.62 72 PHE A O 1
ATOM 569 N N . ASN A 1 73 ? -25.646 -0.493 21.725 1.00 84.12 73 ASN A N 1
ATOM 570 C CA . ASN A 1 73 ? -24.762 0.269 22.609 1.00 84.12 73 ASN A CA 1
ATOM 571 C C . ASN A 1 73 ? -24.285 1.596 21.989 1.00 84.12 73 ASN A C 1
ATOM 573 O O . ASN A 1 73 ? -23.090 1.857 21.817 1.00 84.12 73 ASN A O 1
ATOM 577 N N . LYS A 1 74 ? -25.253 2.453 21.645 1.00 80.06 74 LYS A N 1
ATOM 578 C CA . LYS A 1 74 ? -25.013 3.732 20.962 1.00 80.06 74 LYS A CA 1
ATOM 579 C C . LYS A 1 74 ? -24.111 4.687 21.756 1.00 80.06 74 LYS A C 1
ATOM 581 O O . LYS A 1 74 ? -23.306 5.392 21.154 1.00 80.06 74 LYS A O 1
ATOM 586 N N . GLU A 1 75 ? -24.198 4.679 23.084 1.00 83.56 75 GLU A N 1
ATOM 587 C CA . GLU A 1 75 ? -23.357 5.507 23.964 1.00 83.56 75 GLU A CA 1
ATOM 588 C C . GLU A 1 75 ? -21.874 5.143 23.833 1.00 83.56 75 GLU A C 1
ATOM 590 O O . GLU A 1 75 ? -21.043 6.011 23.561 1.00 83.56 75 GLU A O 1
ATOM 595 N N . A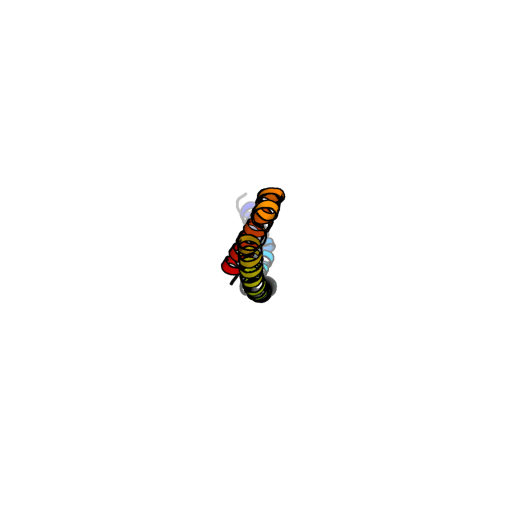RG A 1 76 ? -21.559 3.844 23.873 1.00 79.75 76 ARG A N 1
ATOM 596 C CA . ARG A 1 76 ? -20.191 3.333 23.701 1.00 79.75 76 ARG A CA 1
ATOM 597 C C . ARG A 1 76 ? -19.620 3.624 22.311 1.00 79.75 76 ARG A C 1
ATOM 599 O O . ARG A 1 76 ? -18.414 3.792 22.147 1.00 79.75 76 ARG A O 1
ATOM 606 N N . MET A 1 77 ? -20.479 3.703 21.293 1.00 84.00 77 MET A N 1
ATOM 607 C CA . MET A 1 77 ? -20.060 4.118 19.955 1.00 84.00 77 MET A CA 1
ATOM 608 C C . MET A 1 77 ? -19.639 5.589 19.917 1.00 84.00 77 MET A C 1
ATOM 610 O O . MET A 1 77 ? -18.631 5.920 19.297 1.00 84.00 77 MET A O 1
ATOM 614 N N . MET A 1 78 ? -20.404 6.472 20.566 1.00 82.44 78 MET A N 1
ATOM 615 C CA . MET A 1 78 ? -20.082 7.900 20.600 1.00 82.44 78 MET A CA 1
ATOM 616 C C . MET A 1 78 ? -18.803 8.174 21.394 1.00 82.44 78 MET A C 1
ATOM 618 O O . MET A 1 78 ? -18.014 9.027 20.993 1.00 82.44 78 MET A O 1
ATOM 622 N N . GLU A 1 79 ? -18.555 7.408 22.456 1.00 89.94 79 GLU A N 1
ATOM 623 C CA . GLU A 1 79 ? -17.335 7.498 23.263 1.00 89.94 79 GLU A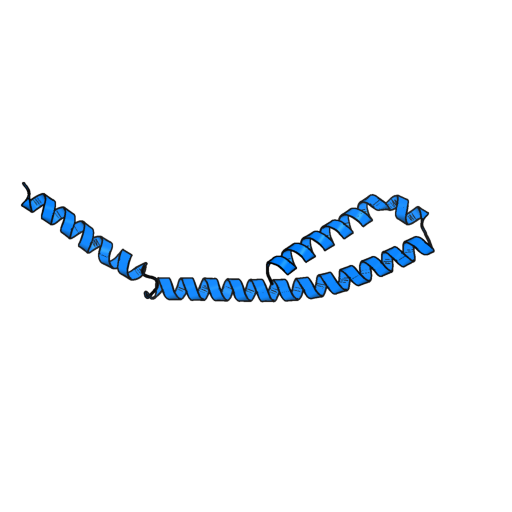 CA 1
ATOM 624 C C . GLU A 1 79 ? -16.065 7.183 22.451 1.00 89.94 79 GLU A C 1
ATOM 626 O O . GLU A 1 79 ? -15.046 7.865 22.573 1.00 89.94 79 GLU A O 1
ATOM 631 N N . HIS A 1 80 ? -16.138 6.210 21.539 1.00 87.44 80 HIS A N 1
ATOM 632 C CA . HIS A 1 80 ? -15.001 5.771 20.719 1.00 87.44 80 HIS A CA 1
ATOM 633 C C . HIS A 1 80 ? -15.094 6.175 19.242 1.00 87.44 80 HIS A C 1
ATOM 635 O O . HIS A 1 80 ? -14.384 5.626 18.394 1.00 87.44 80 HIS A O 1
ATOM 641 N N . ILE A 1 81 ? -15.920 7.170 18.912 1.00 87.88 81 ILE A N 1
ATOM 642 C CA . ILE A 1 81 ? -16.215 7.535 17.520 1.00 87.88 81 ILE A CA 1
ATOM 643 C C . ILE A 1 81 ? -14.969 7.948 16.728 1.00 87.88 81 ILE A C 1
ATOM 645 O O . ILE A 1 81 ? -14.841 7.618 15.552 1.00 87.88 81 ILE A O 1
ATOM 649 N N . LYS A 1 82 ? -13.995 8.592 17.386 1.00 85.44 82 LYS A N 1
ATOM 650 C CA . LYS A 1 82 ? -12.709 8.954 16.769 1.00 85.44 82 LYS A CA 1
ATOM 651 C C . LYS A 1 82 ? -11.922 7.718 16.321 1.00 85.44 82 LYS A C 1
ATOM 653 O O . LYS A 1 82 ? -11.349 7.728 15.237 1.00 85.44 82 LYS A O 1
ATOM 658 N N . GLY A 1 83 ? -11.928 6.654 17.127 1.00 87.38 83 GLY A N 1
ATOM 659 C CA . GLY A 1 83 ? -11.282 5.385 16.788 1.00 87.38 83 GLY A CA 1
ATOM 660 C C . GLY A 1 83 ? -12.001 4.668 15.648 1.00 87.38 83 GLY A C 1
ATOM 661 O O . GLY A 1 83 ? -11.361 4.198 14.712 1.00 87.38 83 GLY A O 1
ATOM 662 N N . ILE A 1 84 ? -13.336 4.671 15.672 1.00 89.25 84 ILE A N 1
ATOM 663 C CA . ILE A 1 84 ? -14.159 4.079 14.611 1.00 89.25 84 ILE A CA 1
ATOM 664 C C . ILE A 1 84 ? -13.899 4.754 13.261 1.00 89.25 84 ILE A C 1
ATOM 666 O O . ILE A 1 84 ? -13.709 4.077 12.247 1.00 89.25 84 ILE A O 1
ATOM 670 N N . ILE A 1 85 ? -13.855 6.087 13.246 1.00 88.75 85 ILE A N 1
ATOM 671 C CA . ILE A 1 85 ? -13.554 6.863 12.041 1.00 88.75 85 ILE A CA 1
ATOM 672 C C . ILE A 1 85 ? -12.128 6.573 11.568 1.00 88.75 85 ILE A C 1
ATOM 674 O O . ILE A 1 85 ? -11.935 6.311 10.385 1.00 88.75 85 ILE A O 1
ATOM 678 N N . ALA A 1 86 ? -11.142 6.549 12.470 1.00 90.19 86 ALA A N 1
ATOM 679 C CA . ALA A 1 86 ? -9.752 6.270 12.110 1.00 90.19 86 ALA A CA 1
ATOM 680 C C . ALA A 1 86 ? -9.587 4.902 11.426 1.00 90.19 86 ALA A C 1
ATOM 682 O O . ALA A 1 86 ? -8.986 4.821 10.356 1.00 90.19 86 ALA A O 1
ATOM 683 N N . VAL A 1 87 ? -10.177 3.843 11.989 1.00 88.12 87 VAL A N 1
ATOM 684 C CA . VAL A 1 87 ? -10.139 2.493 11.397 1.00 88.12 87 VAL A CA 1
ATOM 685 C C . VAL A 1 87 ? -10.827 2.470 10.030 1.00 88.12 87 VAL A C 1
ATOM 687 O O . VAL A 1 87 ? -10.299 1.891 9.083 1.00 88.12 87 VAL A O 1
ATOM 690 N N . SER A 1 88 ? -11.964 3.156 9.897 1.00 89.25 88 SER A N 1
ATOM 691 C CA . SER A 1 88 ? -12.711 3.228 8.634 1.00 89.25 88 SER A CA 1
ATOM 692 C C . SER A 1 88 ? -11.933 3.966 7.538 1.00 89.25 88 SER A C 1
ATOM 694 O O . SER A 1 88 ? -11.930 3.537 6.386 1.00 89.25 88 SER A O 1
ATOM 696 N N . VAL A 1 89 ? -11.224 5.043 7.891 1.00 91.81 89 VAL A N 1
ATOM 697 C CA . VAL A 1 89 ? -10.359 5.790 6.966 1.00 91.81 89 VAL A CA 1
ATOM 698 C C . VAL A 1 89 ? -9.172 4.940 6.523 1.00 91.81 89 VAL A C 1
ATOM 700 O O . VAL A 1 89 ? -8.889 4.879 5.330 1.00 91.81 89 VAL A O 1
ATOM 703 N N . ILE A 1 90 ? -8.505 4.247 7.452 1.00 91.06 90 ILE A N 1
ATOM 704 C CA . ILE A 1 90 ? -7.375 3.367 7.123 1.00 91.06 90 ILE A CA 1
ATOM 705 C C . ILE A 1 90 ? -7.830 2.258 6.172 1.00 91.06 90 ILE A C 1
ATOM 707 O O . ILE A 1 90 ? -7.204 2.061 5.135 1.00 91.06 90 ILE A O 1
ATOM 711 N N . LEU A 1 91 ? -8.947 1.587 6.469 1.00 89.44 91 LEU A N 1
ATOM 712 C CA . LEU A 1 91 ? -9.518 0.570 5.581 1.00 89.44 91 LEU A CA 1
ATOM 713 C C . LEU A 1 91 ? -9.816 1.133 4.185 1.00 89.44 91 LEU A C 1
ATOM 715 O O . LEU A 1 91 ? -9.481 0.495 3.190 1.00 89.44 91 LEU A O 1
ATOM 719 N N . GLY A 1 92 ? -10.376 2.343 4.104 1.00 87.25 92 GLY A N 1
ATOM 720 C CA . GLY A 1 92 ? -10.642 3.019 2.833 1.00 87.25 92 GLY A CA 1
ATOM 721 C C . GLY A 1 92 ? -9.376 3.335 2.032 1.00 87.25 92 GLY A C 1
ATOM 722 O O . GLY A 1 92 ? -9.348 3.115 0.822 1.00 87.25 92 GLY A O 1
ATOM 723 N N . ILE A 1 93 ? -8.312 3.801 2.693 1.00 90.00 93 ILE A N 1
ATOM 724 C CA . ILE A 1 93 ? -7.023 4.092 2.047 1.00 90.00 93 ILE A CA 1
ATOM 725 C C . ILE A 1 93 ? -6.379 2.805 1.530 1.00 90.00 93 ILE A C 1
ATOM 727 O O . ILE A 1 93 ? -5.968 2.757 0.373 1.00 90.00 93 ILE A O 1
ATOM 731 N N . VAL A 1 94 ? -6.311 1.754 2.355 1.00 87.94 94 VAL A N 1
ATOM 732 C CA . VAL A 1 94 ? -5.694 0.477 1.957 1.00 87.94 94 VAL A CA 1
ATOM 733 C C . VAL A 1 94 ? -6.470 -0.144 0.794 1.00 87.94 94 VAL A C 1
ATOM 735 O O . VAL A 1 94 ? -5.859 -0.593 -0.175 1.00 87.94 94 VAL A O 1
ATOM 738 N N . TRP A 1 95 ? -7.804 -0.088 0.831 1.00 86.12 95 TRP A N 1
ATOM 739 C CA . TRP A 1 95 ? -8.639 -0.516 -0.290 1.00 86.12 95 TRP A CA 1
ATOM 740 C C . TRP A 1 95 ? -8.352 0.297 -1.560 1.00 86.12 95 TRP A C 1
ATOM 742 O O . TRP A 1 95 ? -8.098 -0.281 -2.615 1.00 86.12 95 TRP A O 1
ATOM 752 N N . GLY A 1 96 ? -8.308 1.630 -1.460 1.00 84.19 96 GLY A N 1
ATOM 753 C CA . GLY A 1 96 ? -8.036 2.518 -2.594 1.00 84.19 96 GLY A CA 1
ATOM 754 C C . GLY A 1 96 ? -6.668 2.284 -3.240 1.00 84.19 96 GLY A C 1
ATOM 755 O O . GLY A 1 96 ? -6.577 2.218 -4.464 1.00 84.19 96 GLY A O 1
ATOM 756 N N . ILE A 1 97 ? -5.620 2.094 -2.433 1.00 84.94 97 ILE A N 1
ATOM 757 C CA . ILE A 1 97 ? -4.270 1.775 -2.923 1.00 84.94 97 ILE A CA 1
ATOM 758 C C . ILE A 1 97 ? -4.267 0.411 -3.609 1.00 84.94 97 ILE A C 1
ATOM 760 O O . ILE A 1 97 ? -3.777 0.294 -4.729 1.00 84.94 97 ILE A O 1
ATOM 764 N N . SER A 1 98 ? -4.851 -0.608 -2.971 1.00 84.56 98 SER A N 1
ATOM 765 C CA . SER A 1 98 ? -4.905 -1.955 -3.545 1.00 84.56 98 SER A CA 1
ATOM 766 C C . SER A 1 98 ? -5.641 -1.975 -4.886 1.00 84.56 98 SER A C 1
ATOM 768 O O . SER A 1 98 ? -5.166 -2.585 -5.833 1.00 84.56 98 SER A O 1
ATOM 770 N N . LYS A 1 99 ? -6.733 -1.2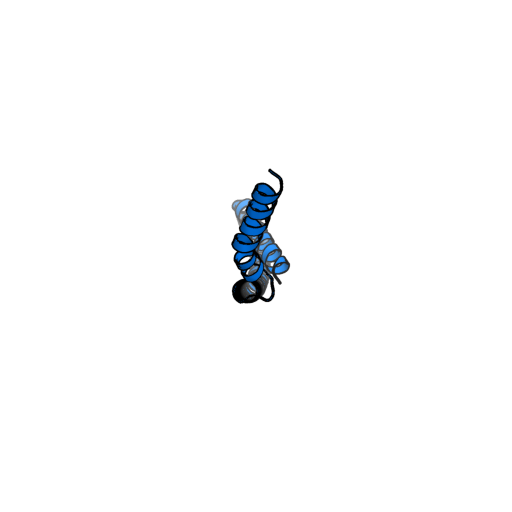14 -5.018 1.00 82.00 99 LYS A N 1
ATOM 771 C CA . LYS A 1 99 ? -7.505 -1.102 -6.259 1.00 82.00 99 LYS A CA 1
ATOM 772 C C . LYS A 1 99 ? -6.805 -0.294 -7.353 1.00 82.00 99 LYS A C 1
ATOM 774 O O . LYS A 1 99 ? -7.146 -0.449 -8.512 1.00 82.00 99 LYS A O 1
ATOM 779 N N . SER A 1 100 ? -5.873 0.589 -7.001 1.00 79.00 100 SER A N 1
ATOM 780 C CA . SER A 1 100 ? -5.072 1.328 -7.985 1.00 79.00 100 SER A CA 1
ATOM 781 C C . SER A 1 100 ? -3.904 0.510 -8.543 1.00 79.00 100 SER A C 1
ATOM 783 O O . SER A 1 100 ? -3.325 0.911 -9.550 1.00 79.00 100 SER A O 1
ATOM 785 N N . LEU A 1 101 ? -3.509 -0.558 -7.847 1.00 72.94 101 LEU A N 1
ATOM 786 C CA . LEU A 1 101 ? -2.394 -1.441 -8.205 1.00 72.94 101 LEU A CA 1
ATOM 787 C C . LEU A 1 101 ? -2.848 -2.708 -8.956 1.00 72.94 101 LEU A C 1
ATOM 789 O O . LEU A 1 101 ? -2.004 -3.421 -9.499 1.00 72.94 101 LEU A O 1
ATOM 793 N N . ILE A 1 102 ? -4.155 -2.983 -8.967 1.00 69.62 102 ILE A N 1
ATOM 794 C CA . ILE A 1 102 ? -4.827 -4.033 -9.753 1.00 69.62 102 ILE A CA 1
ATOM 795 C C . ILE A 1 102 ? -5.451 -3.376 -10.980 1.00 69.62 102 ILE A C 1
ATOM 797 O O . ILE A 1 102 ? -5.320 -3.948 -12.081 1.00 69.62 102 ILE A O 1
#

Sequence (102 aa):
MLKKIWFKVSLLFLVNMPLALFAANDSALGKFKGQFETEVTNTASDIASMVNIFVSVIGILWLVILFIIVMFNKERMMEHIKGIIAVSVILGIVWGISKSLI

Radius of gyration: 28.58 Å; chains: 1; bounding box: 73×32×62 Å